Protein AF-W2G726-F1 (afdb_monomer_lite)

Organism: Phytophthora nicotianae (NCBI:txid4792)

Structure (mmCIF, N/CA/C/O backbone):
data_AF-W2G726-F1
#
_entry.id   AF-W2G726-F1
#
loop_
_atom_site.group_PDB
_atom_site.id
_atom_site.type_symbol
_atom_site.label_atom_id
_atom_site.label_alt_id
_atom_site.label_comp_id
_atom_site.label_asym_id
_atom_site.label_entity_id
_atom_site.label_seq_id
_atom_site.pdbx_PDB_ins_code
_atom_site.Cartn_x
_atom_site.Cartn_y
_atom_site.Cartn_z
_atom_site.occupancy
_atom_site.B_iso_or_equiv
_atom_site.auth_seq_id
_atom_site.auth_comp_id
_atom_site.auth_asym_id
_atom_site.auth_atom_id
_atom_site.pdbx_PDB_model_num
ATOM 1 N N . MET A 1 1 ? 4.998 17.826 10.534 1.00 57.03 1 MET A N 1
ATOM 2 C CA . MET A 1 1 ? 3.631 17.809 11.094 1.00 57.03 1 MET A CA 1
ATOM 3 C C . MET A 1 1 ? 2.542 17.825 10.010 1.00 57.03 1 MET A C 1
ATOM 5 O O . MET A 1 1 ? 2.110 1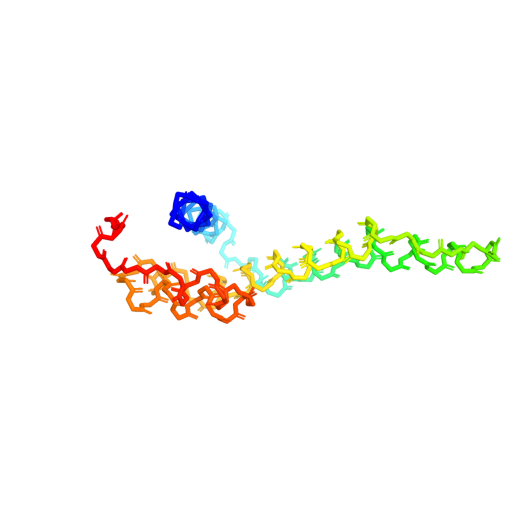6.747 9.640 1.00 57.03 1 MET A O 1
ATOM 9 N N . VAL A 1 2 ? 2.182 18.954 9.369 1.00 65.44 2 VAL A N 1
ATOM 10 C CA . VAL A 1 2 ? 1.013 19.038 8.439 1.00 65.44 2 VAL A CA 1
ATOM 11 C C . VAL A 1 2 ? 0.986 17.987 7.311 1.00 65.44 2 VAL A C 1
ATOM 13 O O . VAL A 1 2 ? -0.082 17.493 6.957 1.00 65.44 2 VAL A O 1
ATOM 16 N N . ARG A 1 3 ? 2.138 17.629 6.725 1.00 81.56 3 ARG A N 1
ATOM 17 C CA . ARG A 1 3 ? 2.207 16.602 5.664 1.00 81.56 3 ARG A CA 1
ATOM 18 C C . ARG A 1 3 ? 1.927 15.189 6.185 1.00 81.56 3 ARG A C 1
ATOM 20 O O . ARG A 1 3 ? 1.183 14.460 5.539 1.00 81.56 3 ARG A O 1
ATOM 27 N N . ALA A 1 4 ? 2.459 14.839 7.354 1.00 85.44 4 ALA A N 1
ATOM 28 C CA . ALA A 1 4 ? 2.250 13.535 7.975 1.00 85.44 4 ALA A CA 1
ATOM 29 C C . ALA A 1 4 ? 0.789 13.361 8.416 1.00 85.44 4 ALA A C 1
ATOM 31 O O . ALA A 1 4 ? 0.173 12.349 8.100 1.00 85.44 4 ALA A O 1
ATOM 32 N N . THR A 1 5 ? 0.183 14.394 9.015 1.00 87.12 5 THR A N 1
ATOM 33 C CA . THR A 1 5 ? -1.242 14.388 9.388 1.00 87.12 5 THR A CA 1
ATOM 34 C C . THR A 1 5 ? -2.148 14.212 8.165 1.00 87.12 5 THR A C 1
ATOM 36 O O . THR A 1 5 ? -3.119 13.460 8.208 1.00 87.12 5 THR A O 1
ATOM 39 N N . LYS A 1 6 ? -1.835 14.885 7.045 1.00 89.38 6 LYS A N 1
ATOM 40 C CA . LYS A 1 6 ? -2.568 14.717 5.777 1.00 89.38 6 LYS A CA 1
ATOM 41 C C . LYS A 1 6 ? -2.405 13.309 5.206 1.00 89.38 6 LYS A C 1
ATOM 43 O O . LYS A 1 6 ? -3.402 12.723 4.797 1.00 89.38 6 LYS A O 1
ATOM 48 N N . CYS A 1 7 ? -1.182 12.775 5.207 1.00 90.50 7 CYS A N 1
ATOM 49 C CA . CYS A 1 7 ? -0.897 11.405 4.780 1.00 90.50 7 CYS A CA 1
ATOM 50 C C . CYS A 1 7 ? -1.728 10.406 5.591 1.00 90.50 7 CYS A C 1
ATOM 52 O O . CYS A 1 7 ? -2.532 9.673 5.023 1.00 90.50 7 CYS A O 1
ATOM 54 N N . PHE A 1 8 ? -1.637 10.468 6.919 1.00 91.69 8 PHE A N 1
ATOM 55 C CA . PHE A 1 8 ? -2.384 9.594 7.815 1.00 91.69 8 PHE A CA 1
ATOM 56 C C . PHE A 1 8 ? -3.892 9.662 7.571 1.00 91.69 8 PHE A C 1
ATOM 58 O O . PHE A 1 8 ? -4.527 8.630 7.374 1.00 91.69 8 PHE A O 1
ATOM 65 N N . LYS A 1 9 ? -4.481 10.868 7.527 1.00 90.94 9 LYS A N 1
ATOM 66 C CA . LYS A 1 9 ? -5.927 11.031 7.292 1.00 90.94 9 LYS A CA 1
ATOM 67 C C . LYS A 1 9 ? -6.349 10.484 5.927 1.00 90.94 9 LYS A C 1
ATOM 69 O O . LYS A 1 9 ? -7.419 9.890 5.816 1.00 90.94 9 LYS A O 1
ATOM 74 N N . SER A 1 10 ? -5.505 10.656 4.909 1.00 93.44 10 SER A N 1
ATOM 75 C CA . SER A 1 10 ? -5.735 10.107 3.573 1.00 93.44 10 SER A CA 1
ATOM 76 C C . SER A 1 10 ? -5.738 8.578 3.590 1.00 93.44 10 SER A C 1
ATOM 78 O O . SER A 1 10 ? -6.690 7.970 3.101 1.00 93.44 10 SER A O 1
ATOM 80 N N . ILE A 1 11 ? -4.719 7.953 4.191 1.00 93.75 11 ILE A N 1
ATOM 81 C CA . ILE A 1 11 ? -4.642 6.492 4.307 1.00 93.75 11 ILE A CA 1
ATOM 82 C C . ILE A 1 11 ? -5.807 5.964 5.153 1.00 93.75 11 ILE A C 1
ATOM 84 O O . ILE A 1 11 ? -6.464 5.020 4.737 1.00 93.75 11 ILE A O 1
ATOM 88 N N . LEU A 1 12 ? -6.156 6.609 6.272 1.00 93.00 12 LEU A N 1
ATOM 89 C CA . LEU A 1 12 ? -7.276 6.195 7.126 1.00 93.00 12 LEU A CA 1
ATOM 90 C C . LEU A 1 12 ? -8.610 6.219 6.373 1.00 93.00 12 LEU A C 1
ATOM 92 O O . LEU A 1 12 ? -9.385 5.263 6.443 1.00 93.00 12 LEU A O 1
ATOM 96 N N . GLY A 1 13 ? -8.879 7.303 5.639 1.00 93.06 13 GLY A N 1
ATOM 97 C CA . GLY A 1 13 ? -10.093 7.439 4.836 1.00 93.06 13 GLY A CA 1
ATOM 98 C C . GLY A 1 13 ? -10.187 6.380 3.737 1.00 93.06 13 GLY A C 1
ATOM 99 O O . GLY A 1 13 ? -11.234 5.747 3.577 1.00 93.06 13 GLY A O 1
ATOM 100 N N . LEU A 1 14 ? -9.084 6.141 3.022 1.00 93.25 14 LEU A N 1
ATOM 101 C CA . LEU A 1 14 ? -9.012 5.110 1.987 1.00 93.25 14 LEU A CA 1
ATOM 102 C C . LEU A 1 14 ? -9.182 3.707 2.571 1.00 93.25 14 LEU A C 1
ATOM 104 O O . LEU A 1 14 ? -9.993 2.940 2.057 1.00 93.25 14 LEU A O 1
ATOM 108 N N . THR A 1 15 ? -8.511 3.394 3.679 1.00 93.19 15 THR A N 1
ATOM 109 C CA . THR A 1 15 ? -8.646 2.109 4.373 1.00 93.19 15 THR A CA 1
ATOM 110 C C . THR A 1 15 ? -10.094 1.861 4.798 1.00 93.19 15 THR A C 1
ATOM 112 O O . THR A 1 15 ? -10.644 0.807 4.481 1.00 93.19 15 THR A O 1
ATOM 115 N N . LYS A 1 16 ? -10.776 2.843 5.413 1.00 92.75 16 LYS A N 1
ATOM 116 C CA . LYS A 1 16 ? -12.209 2.735 5.767 1.00 92.75 16 LYS A CA 1
ATOM 117 C C . LYS A 1 16 ? -13.090 2.475 4.529 1.00 92.75 16 LYS A C 1
ATOM 119 O O . LYS A 1 16 ? -14.004 1.649 4.586 1.00 92.75 16 LYS A O 1
ATOM 124 N N . SER A 1 17 ? -12.809 3.146 3.409 1.00 93.00 17 SER A N 1
ATOM 125 C CA . SER A 1 17 ? -13.530 2.951 2.140 1.00 93.00 17 SER A CA 1
ATOM 126 C C . SER A 1 17 ? -13.323 1.545 1.559 1.00 93.00 17 SER A C 1
ATOM 128 O O . SER A 1 17 ? -14.288 0.863 1.207 1.00 93.00 17 SER A O 1
ATOM 130 N N . LEU A 1 18 ? -12.077 1.066 1.530 1.00 91.50 18 LEU A N 1
ATOM 131 C CA . LEU A 1 18 ? -11.715 -0.263 1.034 1.00 91.50 18 LEU A CA 1
ATOM 132 C C . LEU A 1 18 ? -12.291 -1.385 1.903 1.00 91.50 18 LEU A C 1
ATOM 134 O O . LEU A 1 18 ? -12.826 -2.353 1.368 1.00 91.50 18 LEU A O 1
ATOM 138 N N . ILE A 1 19 ? -12.274 -1.231 3.231 1.00 90.94 19 ILE A N 1
ATOM 139 C CA . ILE A 1 19 ? -12.947 -2.153 4.158 1.00 90.94 19 ILE A CA 1
ATOM 140 C C . ILE A 1 19 ? -14.435 -2.263 3.807 1.00 90.94 19 ILE A C 1
ATOM 142 O O . ILE A 1 19 ? -14.971 -3.367 3.701 1.00 90.94 19 ILE A O 1
ATOM 146 N N . LYS A 1 20 ? -15.115 -1.129 3.584 1.00 90.75 20 LYS A N 1
ATOM 147 C CA . LYS A 1 20 ? -16.532 -1.116 3.190 1.00 90.75 20 LYS A CA 1
ATOM 148 C C . LYS A 1 20 ? -16.755 -1.844 1.862 1.00 90.75 20 LYS A C 1
ATOM 150 O O . LYS A 1 20 ? -17.712 -2.607 1.752 1.00 90.75 20 LYS A O 1
ATOM 155 N N . TYR A 1 21 ? -15.877 -1.637 0.884 1.00 87.31 21 TYR A N 1
ATOM 156 C CA . TYR A 1 21 ? -15.950 -2.324 -0.404 1.00 87.31 21 TYR A CA 1
ATOM 157 C C . TYR A 1 21 ? -15.751 -3.840 -0.268 1.00 87.31 21 TYR A C 1
ATOM 159 O O . TYR A 1 21 ? -16.548 -4.612 -0.791 1.00 87.31 21 TYR A O 1
ATOM 167 N N . ILE A 1 22 ? -14.758 -4.282 0.506 1.00 82.56 22 ILE A N 1
ATOM 168 C CA . ILE A 1 22 ? -14.511 -5.708 0.756 1.00 82.56 22 ILE A CA 1
ATOM 169 C C . ILE A 1 22 ? -15.683 -6.354 1.502 1.00 82.56 22 ILE A C 1
ATOM 171 O O . ILE A 1 22 ? -16.091 -7.461 1.153 1.00 82.56 22 ILE A O 1
ATOM 175 N N . ARG A 1 23 ? -16.284 -5.667 2.483 1.00 85.25 23 ARG A N 1
ATOM 176 C CA . ARG A 1 23 ? -17.517 -6.140 3.137 1.00 85.25 23 ARG A CA 1
ATOM 177 C C . ARG A 1 23 ? -18.663 -6.285 2.135 1.00 85.25 23 ARG A C 1
ATOM 179 O O . ARG A 1 23 ? -19.363 -7.290 2.166 1.00 85.25 23 ARG A O 1
ATOM 186 N N . PHE A 1 24 ? -18.832 -5.320 1.232 1.00 86.06 24 PHE A N 1
ATOM 187 C CA . PHE A 1 24 ? -19.833 -5.403 0.168 1.00 86.06 24 PHE A CA 1
ATOM 188 C C . PHE A 1 24 ? -19.596 -6.605 -0.756 1.00 86.06 24 PHE A C 1
ATOM 190 O O . PHE A 1 24 ? -20.543 -7.332 -1.044 1.00 86.06 24 PHE A O 1
ATOM 197 N N . LEU A 1 25 ? -18.350 -6.854 -1.172 1.00 79.69 25 LEU A N 1
ATOM 198 C CA . LEU A 1 25 ? -18.013 -8.019 -1.993 1.00 79.69 25 LEU A CA 1
ATOM 199 C C . LEU A 1 25 ? -18.344 -9.332 -1.281 1.00 79.69 25 LEU A C 1
ATOM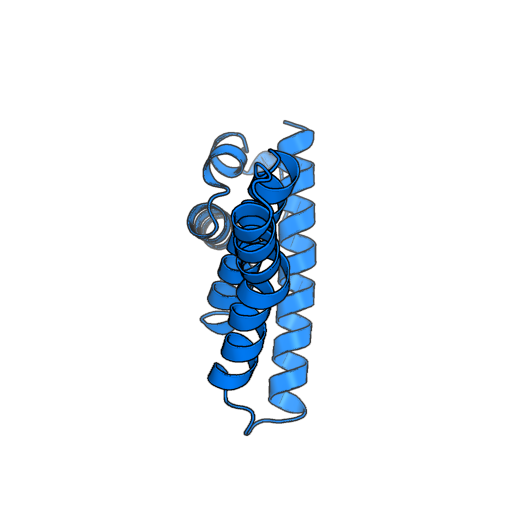 201 O O . LEU A 1 25 ? -19.011 -10.169 -1.874 1.00 79.69 25 LEU A O 1
ATOM 205 N N . LYS A 1 26 ? -17.984 -9.470 0.002 1.00 77.69 26 LYS A N 1
ATOM 206 C CA . LYS A 1 26 ? -18.311 -10.662 0.809 1.00 77.69 26 LYS A CA 1
ATOM 207 C C . LYS A 1 26 ? -19.817 -10.921 0.929 1.00 77.69 26 LYS A C 1
ATOM 209 O O . LYS A 1 26 ? -20.223 -12.065 1.066 1.00 77.69 26 LYS A O 1
ATOM 214 N N . VAL A 1 27 ? -20.641 -9.871 0.913 1.00 84.62 27 VAL A N 1
ATOM 215 C CA . VAL A 1 27 ? -22.109 -10.001 0.938 1.00 84.62 27 VAL A CA 1
ATOM 216 C C . VAL A 1 27 ? -22.660 -10.351 -0.444 1.00 84.62 27 VAL A C 1
ATOM 218 O O . VAL A 1 27 ? -23.576 -11.159 -0.550 1.00 84.62 27 VAL A O 1
ATOM 221 N N . LYS A 1 28 ? -22.134 -9.718 -1.497 1.00 81.50 28 LYS A N 1
ATOM 222 C CA . LYS A 1 28 ? -22.613 -9.892 -2.873 1.00 81.50 28 LYS A CA 1
ATOM 223 C C . LYS A 1 28 ? -22.238 -11.256 -3.450 1.00 81.50 28 LYS A C 1
ATOM 225 O O . LYS A 1 28 ? -23.025 -11.830 -4.194 1.00 81.50 28 LYS A O 1
ATOM 230 N N . ASP A 1 29 ? -21.036 -11.722 -3.144 1.00 75.81 29 ASP A N 1
ATOM 231 C CA . ASP A 1 29 ? -20.469 -12.959 -3.660 1.00 75.81 29 ASP A CA 1
ATOM 232 C C . ASP A 1 29 ? -19.683 -13.658 -2.532 1.00 75.81 29 ASP A C 1
ATOM 234 O O . ASP A 1 29 ? -18.467 -13.482 -2.400 1.00 75.81 29 ASP A O 1
ATOM 238 N N . PRO A 1 30 ? -20.390 -14.384 -1.645 1.00 70.31 30 PRO A N 1
ATOM 239 C CA . PRO A 1 30 ? -19.792 -15.009 -0.466 1.00 70.31 30 PRO A CA 1
ATOM 240 C C . PRO A 1 30 ? -18.811 -16.136 -0.813 1.00 70.31 30 PRO A C 1
ATOM 242 O O . PRO A 1 30 ? -17.954 -16.462 0.010 1.00 70.31 30 PRO A O 1
ATOM 245 N N . ASP A 1 31 ? -18.911 -16.690 -2.024 1.00 69.38 31 ASP A N 1
ATOM 246 C CA . ASP A 1 31 ? -18.068 -17.782 -2.503 1.00 69.38 31 ASP A CA 1
ATOM 247 C C . ASP A 1 31 ? -16.805 -17.286 -3.214 1.00 69.38 31 ASP A C 1
ATOM 249 O O . ASP A 1 31 ? -15.898 -18.089 -3.443 1.00 69.38 31 ASP A O 1
ATOM 253 N N . THR A 1 32 ? -16.696 -15.984 -3.532 1.00 70.12 32 THR A N 1
ATOM 254 C CA . THR A 1 32 ? -15.469 -15.412 -4.102 1.00 70.12 32 THR A CA 1
ATOM 255 C C . THR A 1 32 ? -14.302 -15.665 -3.150 1.00 70.12 32 THR A C 1
ATOM 257 O O . THR A 1 32 ? -14.220 -15.055 -2.074 1.00 70.12 32 THR A O 1
ATOM 260 N N . PRO A 1 33 ? -13.332 -16.514 -3.534 1.00 67.81 33 PRO A N 1
ATOM 261 C CA . PRO A 1 33 ? -12.173 -16.753 -2.705 1.00 67.81 33 PRO A CA 1
ATOM 262 C C . PRO A 1 33 ? -11.391 -15.449 -2.611 1.00 67.81 33 PRO A C 1
ATOM 264 O O . PRO A 1 33 ? -11.037 -14.856 -3.629 1.00 67.81 33 PRO A O 1
ATOM 267 N N . GLN A 1 34 ? -11.044 -15.031 -1.395 1.00 71.12 34 GLN A N 1
ATOM 268 C CA . GLN A 1 34 ? -10.118 -13.916 -1.164 1.00 71.12 34 GLN A CA 1
ATOM 269 C C . GLN A 1 34 ? -8.844 -14.033 -2.029 1.00 71.12 34 GLN A C 1
ATOM 271 O O . GLN A 1 34 ? -8.293 -13.044 -2.501 1.00 71.12 34 GLN A O 1
ATOM 276 N N . VAL A 1 35 ? -8.434 -15.266 -2.320 1.00 70.19 35 VAL A N 1
ATOM 277 C CA . VAL A 1 35 ? -7.327 -15.600 -3.218 1.00 70.19 35 VAL A CA 1
ATOM 278 C C . VAL A 1 35 ? -7.503 -15.034 -4.635 1.00 70.19 35 VAL A C 1
ATOM 280 O O . VAL A 1 35 ? -6.520 -14.594 -5.218 1.00 70.19 35 VAL A O 1
ATOM 283 N N . GLN A 1 36 ? -8.717 -14.987 -5.193 1.00 73.44 36 GLN A N 1
ATOM 284 C CA . GLN A 1 36 ? -8.944 -14.444 -6.541 1.00 73.44 36 GLN A CA 1
ATOM 285 C C . GLN A 1 36 ? -8.772 -12.921 -6.584 1.00 73.44 36 GLN A C 1
ATOM 287 O O . GLN A 1 36 ? -8.168 -12.396 -7.515 1.00 73.44 36 GLN A O 1
ATOM 292 N N . ILE A 1 37 ? -9.241 -12.213 -5.553 1.00 73.75 37 ILE A N 1
ATOM 293 C CA . ILE A 1 37 ? -9.070 -10.756 -5.445 1.00 73.75 37 ILE A CA 1
ATOM 294 C C . ILE A 1 37 ? -7.583 -10.411 -5.283 1.00 73.75 37 ILE A C 1
ATOM 296 O O . ILE A 1 37 ? -7.087 -9.511 -5.958 1.00 73.75 37 ILE A O 1
ATOM 300 N N . LEU A 1 38 ? -6.859 -11.163 -4.446 1.00 74.81 38 LEU A N 1
ATOM 301 C CA . LEU A 1 38 ? -5.410 -11.001 -4.286 1.00 74.81 38 LEU A CA 1
ATOM 302 C C . LEU A 1 38 ? -4.644 -11.334 -5.571 1.00 74.81 38 LEU A C 1
ATOM 304 O O . LEU A 1 38 ? -3.703 -10.628 -5.909 1.00 74.81 38 LEU A O 1
ATOM 308 N N . ALA A 1 39 ? -5.061 -12.356 -6.320 1.00 76.88 39 ALA A N 1
ATOM 309 C CA . ALA A 1 39 ? -4.421 -12.718 -7.583 1.00 76.88 39 ALA A CA 1
ATOM 310 C C . ALA A 1 39 ? -4.533 -11.604 -8.640 1.00 76.88 39 ALA A C 1
ATOM 312 O O . ALA A 1 39 ? -3.573 -11.342 -9.360 1.00 76.88 39 ALA A O 1
ATOM 313 N N . ILE A 1 40 ? -5.682 -10.921 -8.715 1.00 74.06 40 ILE A N 1
ATOM 314 C CA . ILE A 1 40 ? -5.869 -9.767 -9.611 1.00 74.06 40 ILE A CA 1
ATOM 315 C C . ILE A 1 40 ? -4.958 -8.604 -9.197 1.00 74.06 40 ILE A C 1
ATOM 317 O O . ILE A 1 40 ? -4.374 -7.935 -10.049 1.00 74.06 40 ILE A O 1
ATOM 321 N N . LEU A 1 41 ? -4.811 -8.388 -7.890 1.00 77.75 41 LEU A N 1
ATOM 322 C CA . LEU A 1 41 ? -3.909 -7.386 -7.330 1.00 77.75 41 LEU A CA 1
ATOM 323 C C . LEU A 1 41 ? -2.457 -7.642 -7.715 1.00 77.75 41 LEU A C 1
ATOM 325 O O . LEU A 1 41 ? -1.861 -6.775 -8.341 1.00 77.75 41 LEU A O 1
ATOM 329 N N . TYR A 1 42 ? -1.951 -8.851 -7.460 1.00 75.88 42 TYR A N 1
ATOM 330 C CA . TYR A 1 42 ? -0.576 -9.225 -7.799 1.00 75.88 42 TYR A CA 1
ATOM 331 C C . TYR A 1 42 ? -0.295 -9.182 -9.305 1.00 75.88 42 TYR A C 1
ATOM 333 O O . TYR A 1 42 ? 0.833 -8.939 -9.724 1.00 75.88 42 TYR A O 1
ATOM 341 N N . GLN A 1 43 ? -1.314 -9.372 -10.153 1.00 85.94 43 GLN A N 1
ATOM 342 C CA . GLN A 1 43 ? -1.135 -9.158 -11.590 1.00 85.94 43 GLN A CA 1
ATOM 343 C C . GLN A 1 43 ? -1.082 -7.700 -12.008 1.00 85.94 43 GLN A C 1
ATOM 345 O O . GLN A 1 43 ? -0.585 -7.419 -13.098 1.00 85.94 43 GLN A O 1
ATOM 350 N N . THR A 1 44 ? -1.573 -6.775 -11.191 1.00 87.31 44 THR A N 1
ATOM 351 C CA . THR A 1 44 ? -1.539 -5.357 -11.545 1.00 87.31 44 THR A CA 1
ATOM 352 C C . THR A 1 44 ? -0.100 -4.855 -11.601 1.00 87.31 44 THR A C 1
ATOM 354 O O . THR A 1 44 ? 0.247 -4.190 -12.574 1.00 87.31 44 THR A O 1
ATOM 357 N N . ASP A 1 45 ? 0.747 -5.228 -10.642 1.00 89.06 45 ASP A N 1
ATOM 358 C CA . ASP A 1 45 ? 2.166 -4.857 -10.645 1.00 89.06 45 ASP A CA 1
ATOM 359 C C . ASP A 1 45 ? 2.912 -5.447 -11.852 1.00 89.06 45 ASP A C 1
ATOM 361 O O . ASP A 1 45 ? 3.510 -4.713 -12.641 1.00 89.06 45 ASP A O 1
ATOM 365 N N . ASN A 1 46 ? 2.702 -6.741 -12.128 1.00 90.31 46 ASN A N 1
ATOM 366 C CA . ASN A 1 46 ? 3.255 -7.401 -13.314 1.00 90.31 46 ASN A CA 1
ATOM 367 C C . ASN A 1 46 ? 2.898 -6.675 -14.629 1.00 90.31 46 ASN A C 1
ATOM 369 O O . ASN A 1 46 ? 3.730 -6.522 -15.526 1.00 90.31 46 ASN A O 1
ATOM 373 N N . VAL A 1 47 ? 1.641 -6.244 -14.772 1.00 91.56 47 VAL A N 1
ATOM 374 C CA . VAL A 1 47 ? 1.134 -5.610 -16.001 1.00 91.56 47 VAL A CA 1
ATOM 375 C C . VAL A 1 47 ? 1.567 -4.150 -16.121 1.00 91.56 47 VAL A C 1
ATOM 377 O O . VAL A 1 47 ? 1.878 -3.696 -17.223 1.00 91.56 47 VAL A O 1
ATOM 380 N N . VAL A 1 48 ? 1.559 -3.406 -15.016 1.00 91.31 48 VAL A N 1
ATOM 381 C CA . VAL A 1 48 ? 1.774 -1.952 -15.017 1.00 91.31 48 VAL A CA 1
ATOM 382 C C . VAL A 1 48 ? 3.252 -1.585 -14.852 1.00 91.31 48 VAL A C 1
ATOM 384 O O . VAL A 1 48 ? 3.661 -0.535 -15.349 1.00 91.31 48 VAL A O 1
ATOM 387 N N . ILE A 1 49 ? 4.058 -2.443 -14.220 1.00 94.38 49 ILE A N 1
ATOM 388 C CA . ILE A 1 49 ? 5.470 -2.190 -13.905 1.00 94.38 49 ILE A CA 1
ATOM 389 C C . ILE A 1 49 ? 6.384 -3.189 -14.607 1.00 94.38 49 ILE A C 1
ATOM 391 O O . ILE A 1 49 ? 7.150 -2.782 -15.485 1.00 94.38 49 ILE A O 1
ATOM 395 N N . ASP A 1 50 ? 6.294 -4.479 -14.281 1.00 93.31 50 ASP A N 1
ATOM 396 C CA . ASP A 1 50 ? 7.332 -5.441 -14.677 1.00 93.31 50 ASP A CA 1
ATOM 397 C C . ASP A 1 50 ? 7.410 -5.660 -16.185 1.00 93.31 50 ASP A C 1
ATOM 399 O O . ASP A 1 50 ? 8.499 -5.628 -16.764 1.00 93.31 50 ASP A O 1
ATOM 403 N N . ILE A 1 51 ? 6.266 -5.837 -16.853 1.00 93.56 51 ILE A N 1
ATOM 404 C CA . ILE A 1 51 ? 6.226 -5.991 -18.311 1.00 93.56 51 ILE A CA 1
ATOM 405 C C . ILE A 1 51 ? 6.796 -4.736 -19.003 1.00 93.56 51 ILE A C 1
ATOM 407 O O . ILE A 1 51 ? 7.712 -4.884 -19.820 1.00 93.56 51 ILE A O 1
ATOM 411 N N . PRO A 1 52 ? 6.341 -3.502 -18.696 1.00 93.62 52 PRO A N 1
ATOM 412 C CA . PRO A 1 52 ? 6.945 -2.287 -19.247 1.00 93.62 52 PRO A CA 1
ATOM 413 C C . PRO A 1 52 ? 8.445 -2.140 -18.970 1.00 93.62 52 PRO A C 1
ATOM 415 O O . PRO A 1 52 ? 9.191 -1.749 -19.871 1.00 93.62 52 PRO A O 1
ATOM 418 N N . VAL A 1 53 ? 8.907 -2.472 -17.760 1.00 95.56 53 VAL A N 1
ATOM 419 C CA . VAL A 1 53 ? 10.330 -2.447 -17.389 1.00 95.56 53 VAL A CA 1
ATOM 420 C C . VAL A 1 53 ? 11.131 -3.446 -18.223 1.00 95.56 53 VAL A C 1
ATOM 422 O O . VAL A 1 53 ? 12.161 -3.083 -18.798 1.00 95.56 53 VAL A O 1
ATOM 425 N N . ALA A 1 54 ? 10.643 -4.680 -18.354 1.00 96.50 54 ALA A N 1
ATOM 426 C CA . ALA A 1 54 ? 11.275 -5.711 -19.169 1.00 96.50 54 ALA A CA 1
ATOM 427 C C . ALA A 1 54 ? 11.367 -5.279 -20.640 1.00 96.50 54 ALA A C 1
ATOM 429 O O . ALA A 1 54 ? 12.440 -5.351 -21.242 1.00 96.50 54 ALA A O 1
ATOM 430 N N . VAL A 1 55 ? 10.279 -4.740 -21.202 1.00 95.94 55 VAL A N 1
ATOM 431 C CA . VAL A 1 55 ? 10.263 -4.194 -22.567 1.00 95.94 55 VAL A CA 1
ATOM 432 C C . VAL A 1 55 ? 11.262 -3.044 -22.710 1.00 95.94 55 VAL A C 1
ATOM 434 O O . VAL A 1 55 ? 12.005 -3.002 -23.690 1.00 95.94 55 VAL A O 1
ATOM 437 N N . ALA A 1 56 ? 11.339 -2.129 -21.740 1.00 95.62 56 ALA A N 1
ATOM 438 C CA . ALA A 1 56 ? 12.301 -1.031 -21.765 1.00 95.62 56 ALA A CA 1
ATOM 439 C C . ALA A 1 56 ? 13.748 -1.545 -21.820 1.00 95.62 56 ALA A C 1
ATOM 441 O O . ALA A 1 56 ? 14.530 -1.059 -22.642 1.00 95.62 56 ALA A O 1
ATOM 442 N N . TYR A 1 57 ? 14.087 -2.563 -21.023 1.00 96.25 57 TYR A N 1
ATOM 443 C CA . TYR A 1 57 ? 15.402 -3.200 -21.080 1.00 96.25 57 TYR A CA 1
ATOM 444 C C . TYR A 1 57 ? 15.668 -3.885 -22.422 1.00 96.25 57 TYR A C 1
ATOM 446 O O . TYR A 1 57 ? 16.746 -3.694 -22.987 1.00 96.25 57 TYR A O 1
ATOM 454 N N . CYS A 1 58 ? 14.693 -4.609 -22.982 1.00 96.81 58 CYS A N 1
ATOM 455 C CA . CYS A 1 58 ? 14.815 -5.208 -24.316 1.00 96.81 58 CYS A CA 1
ATOM 456 C C . CYS A 1 58 ? 15.063 -4.158 -25.412 1.00 96.81 58 CYS A C 1
ATOM 458 O O . CYS A 1 58 ? 15.749 -4.435 -26.392 1.00 96.81 58 CYS A O 1
ATOM 460 N N . LEU A 1 59 ? 14.546 -2.941 -25.237 1.00 97.00 59 LEU A N 1
ATOM 461 C CA . LEU A 1 59 ? 14.766 -1.806 -26.137 1.00 97.00 59 LEU A CA 1
ATOM 462 C C . LEU A 1 59 ? 16.064 -1.028 -25.843 1.00 97.00 59 LEU A C 1
ATOM 464 O O . LEU A 1 59 ? 16.281 0.034 -26.428 1.00 97.00 59 LEU A O 1
ATOM 468 N N . GLY A 1 60 ? 16.909 -1.502 -24.920 1.00 95.94 60 GLY A N 1
ATOM 469 C CA . GLY A 1 60 ? 18.146 -0.827 -24.513 1.00 95.94 60 GLY A CA 1
ATOM 470 C C . GLY A 1 60 ? 17.916 0.494 -23.769 1.00 95.94 60 GLY A C 1
ATOM 471 O O . GLY A 1 60 ? 18.812 1.338 -23.703 1.00 95.94 60 GLY A O 1
ATOM 472 N N . LYS A 1 61 ? 16.709 0.711 -23.234 1.00 94.88 61 LYS A N 1
ATOM 473 C CA . LYS A 1 61 ? 16.349 1.909 -22.471 1.00 94.88 61 LYS A CA 1
ATOM 474 C C . LYS A 1 61 ? 16.622 1.695 -20.986 1.00 94.88 61 LYS A C 1
ATOM 476 O O . LYS A 1 61 ? 16.586 0.581 -20.471 1.00 94.88 61 LYS A O 1
ATOM 481 N N . LYS A 1 62 ? 16.879 2.798 -20.286 1.00 93.00 62 LYS A N 1
ATOM 482 C CA . LYS A 1 62 ? 16.975 2.812 -18.824 1.00 93.00 62 LYS A CA 1
ATOM 483 C C . LYS A 1 62 ? 15.593 3.044 -18.223 1.00 93.00 62 LYS A C 1
ATOM 485 O O . LYS A 1 62 ? 14.818 3.839 -18.751 1.00 93.00 62 LYS A O 1
ATOM 490 N N . VAL A 1 63 ? 15.329 2.390 -17.099 1.00 92.88 63 VAL A N 1
ATOM 491 C CA . VAL A 1 63 ? 14.148 2.645 -16.268 1.00 92.88 63 VAL A CA 1
ATOM 492 C C . VAL A 1 63 ? 14.310 4.000 -15.579 1.00 92.88 63 VAL A C 1
ATOM 494 O O . VAL A 1 63 ? 15.372 4.287 -15.021 1.00 92.88 63 VAL A O 1
ATOM 497 N N . THR A 1 64 ? 13.282 4.846 -15.647 1.00 92.88 64 THR A N 1
ATOM 498 C CA . THR A 1 64 ? 13.287 6.175 -15.020 1.00 92.88 64 THR A CA 1
ATOM 499 C C . THR A 1 64 ? 13.006 6.080 -13.521 1.00 92.88 64 THR A C 1
ATOM 501 O O . THR A 1 64 ? 12.437 5.100 -13.039 1.00 92.88 64 THR A O 1
ATOM 504 N N . GLU A 1 65 ? 13.378 7.115 -12.765 1.00 93.00 65 GLU A N 1
ATOM 505 C CA . GLU A 1 65 ? 13.037 7.193 -11.337 1.00 93.00 65 GLU A CA 1
ATOM 506 C C . GLU A 1 65 ? 11.518 7.239 -11.106 1.00 93.00 65 GLU A C 1
ATOM 508 O O . GLU A 1 65 ? 11.041 6.694 -10.115 1.00 93.00 65 GLU A O 1
ATOM 513 N N . ASP A 1 66 ? 10.746 7.789 -12.048 1.00 92.25 66 ASP A N 1
ATOM 514 C CA . ASP A 1 66 ? 9.279 7.803 -11.972 1.00 92.25 66 ASP A CA 1
ATOM 515 C C . ASP A 1 66 ? 8.684 6.390 -11.994 1.00 92.25 66 ASP A C 1
ATOM 517 O O . ASP A 1 66 ? 7.738 6.108 -11.263 1.00 92.25 66 ASP A O 1
ATOM 521 N N . VAL A 1 67 ? 9.261 5.475 -12.784 1.00 92.88 67 VAL A N 1
ATOM 522 C CA . VAL A 1 67 ? 8.820 4.071 -12.815 1.00 92.88 67 VAL A CA 1
ATOM 523 C C . VAL A 1 67 ? 9.156 3.373 -11.499 1.00 92.88 67 VAL A C 1
ATOM 525 O O . VAL A 1 67 ? 8.322 2.653 -10.967 1.00 92.88 67 VAL A O 1
ATOM 528 N N . LYS A 1 68 ? 10.330 3.644 -10.916 1.00 91.06 68 LYS A N 1
ATOM 529 C CA . LYS A 1 68 ? 10.688 3.117 -9.587 1.00 91.06 68 LYS A CA 1
ATOM 530 C C . LYS A 1 68 ? 9.787 3.669 -8.482 1.00 91.06 68 LYS A C 1
ATOM 532 O O . LYS A 1 68 ? 9.515 2.988 -7.498 1.00 91.06 68 LYS A O 1
ATOM 537 N N . LEU A 1 69 ? 9.349 4.921 -8.608 1.00 92.44 69 LEU A N 1
ATOM 538 C CA . LEU A 1 69 ? 8.374 5.497 -7.689 1.00 92.44 69 LEU A CA 1
ATOM 539 C C . LEU A 1 69 ? 7.010 4.817 -7.848 1.00 92.44 69 LEU A C 1
ATOM 54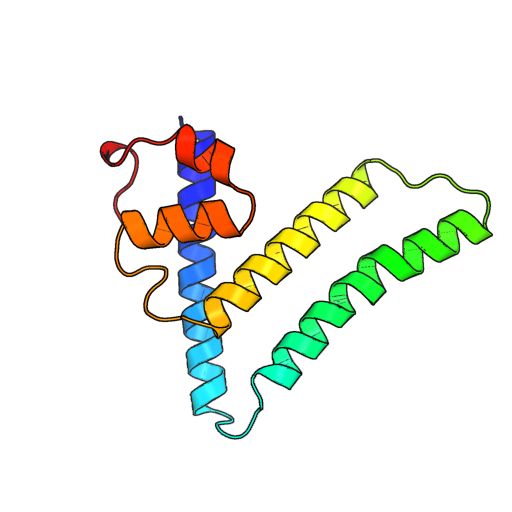1 O O . LEU A 1 69 ? 6.388 4.490 -6.841 1.00 92.44 69 LEU A O 1
ATOM 545 N N . ALA A 1 70 ? 6.563 4.587 -9.084 1.00 93.25 70 ALA A N 1
ATOM 546 C CA . ALA A 1 70 ? 5.309 3.896 -9.366 1.00 93.25 70 ALA A CA 1
ATOM 547 C C . ALA A 1 70 ? 5.301 2.462 -8.809 1.00 93.25 70 ALA A C 1
ATOM 549 O O . ALA A 1 70 ? 4.338 2.087 -8.147 1.00 93.25 70 ALA A O 1
ATOM 550 N N . ASP A 1 71 ? 6.397 1.726 -8.990 1.00 92.69 71 ASP A N 1
ATOM 551 C CA . ASP A 1 71 ? 6.640 0.398 -8.410 1.00 92.69 71 ASP A CA 1
ATOM 552 C C . ASP A 1 71 ? 6.462 0.395 -6.878 1.00 92.69 71 ASP A C 1
ATOM 554 O O . ASP A 1 71 ? 5.621 -0.314 -6.323 1.00 92.69 71 ASP A O 1
ATOM 558 N N . ARG A 1 72 ? 7.137 1.314 -6.171 1.00 91.75 72 ARG A N 1
ATOM 559 C CA . ARG A 1 72 ? 6.980 1.462 -4.709 1.00 91.75 72 ARG A CA 1
ATOM 560 C C . ARG A 1 72 ? 5.545 1.784 -4.290 1.00 91.75 72 ARG A C 1
ATOM 562 O O . ARG A 1 72 ? 5.073 1.290 -3.262 1.00 91.75 72 ARG A O 1
ATOM 569 N N . VAL A 1 73 ? 4.857 2.637 -5.051 1.00 91.56 73 VAL A N 1
ATOM 570 C CA . VAL A 1 73 ? 3.458 3.003 -4.784 1.00 91.56 73 VAL A CA 1
ATOM 571 C C . VAL A 1 73 ? 2.541 1.792 -4.956 1.00 91.56 73 VAL A C 1
ATOM 573 O O . VAL A 1 73 ? 1.689 1.566 -4.095 1.00 91.56 73 VAL A O 1
ATOM 576 N N . LEU A 1 74 ? 2.721 1.002 -6.016 1.00 91.62 74 LEU A N 1
ATOM 577 C CA . LEU A 1 74 ? 1.924 -0.199 -6.268 1.00 91.62 74 LEU A CA 1
ATOM 578 C C . LEU A 1 74 ? 2.201 -1.286 -5.234 1.00 91.62 74 LEU A C 1
ATOM 580 O O . LEU A 1 74 ? 1.252 -1.775 -4.626 1.00 91.62 74 LEU A O 1
ATOM 584 N N . THR A 1 75 ? 3.468 -1.540 -4.907 1.00 90.75 75 THR A N 1
ATOM 585 C CA . THR A 1 75 ? 3.852 -2.435 -3.805 1.00 90.75 75 THR A CA 1
ATOM 586 C C . THR A 1 75 ? 3.167 -2.030 -2.491 1.00 90.75 75 THR A C 1
ATOM 588 O O . THR A 1 75 ? 2.607 -2.862 -1.775 1.00 90.75 75 THR A O 1
ATOM 591 N N . THR A 1 76 ? 3.139 -0.732 -2.167 1.00 91.31 76 THR A N 1
ATOM 592 C CA . THR A 1 76 ? 2.446 -0.229 -0.966 1.00 91.31 76 THR A CA 1
ATOM 593 C C . THR A 1 76 ? 0.934 -0.467 -1.043 1.00 91.31 76 THR A C 1
ATOM 595 O O . THR A 1 76 ? 0.316 -0.863 -0.052 1.00 91.31 76 THR A O 1
ATOM 598 N N . ALA A 1 77 ? 0.320 -0.254 -2.211 1.00 90.06 77 ALA A N 1
ATOM 599 C CA . ALA A 1 77 ? -1.102 -0.514 -2.426 1.00 90.06 77 ALA A CA 1
ATOM 600 C C . ALA A 1 77 ? -1.450 -2.002 -2.247 1.00 90.06 77 ALA A C 1
ATOM 602 O O . ALA A 1 77 ? -2.464 -2.323 -1.619 1.00 90.06 77 ALA A O 1
ATOM 603 N N . GLU A 1 78 ? -0.594 -2.909 -2.720 1.00 89.06 78 GLU A N 1
ATOM 604 C CA . GLU A 1 78 ? -0.743 -4.349 -2.502 1.00 89.06 78 GLU A CA 1
ATOM 605 C C . GLU A 1 78 ? -0.684 -4.717 -1.019 1.00 89.06 78 GLU A C 1
ATOM 607 O O . GLU A 1 78 ? -1.537 -5.467 -0.536 1.00 89.06 78 GLU A O 1
ATOM 612 N N . LEU A 1 79 ? 0.274 -4.157 -0.273 1.00 91.31 79 LEU A N 1
ATOM 613 C CA . LEU A 1 79 ? 0.380 -4.373 1.172 1.00 91.31 79 LEU A CA 1
ATOM 614 C C . LEU A 1 79 ? -0.876 -3.886 1.905 1.00 91.31 79 LEU A C 1
ATOM 616 O O . LEU A 1 79 ? -1.415 -4.621 2.733 1.00 91.31 79 LEU A O 1
ATOM 620 N N . ILE A 1 80 ? -1.385 -2.696 1.564 1.00 91.12 80 ILE A N 1
ATOM 621 C CA . ILE A 1 80 ? -2.638 -2.162 2.122 1.00 91.12 80 ILE A CA 1
ATOM 622 C C . ILE A 1 80 ? -3.779 -3.157 1.913 1.00 91.12 80 ILE A C 1
ATOM 624 O O . ILE A 1 80 ? -4.483 -3.508 2.861 1.00 91.12 80 ILE A O 1
ATOM 628 N N . LEU A 1 81 ? -3.965 -3.630 0.682 1.00 88.25 81 LEU A N 1
ATOM 629 C CA . LEU A 1 81 ? -5.077 -4.514 0.346 1.00 88.25 81 LEU A CA 1
ATOM 630 C C . LEU A 1 81 ? -4.928 -5.885 1.010 1.00 88.25 81 LEU A C 1
ATOM 632 O O . LEU A 1 81 ? -5.908 -6.402 1.547 1.00 88.25 81 LEU A O 1
ATOM 636 N N . ARG A 1 82 ? -3.709 -6.429 1.079 1.00 87.94 82 ARG A N 1
ATOM 637 C CA . ARG A 1 82 ? -3.416 -7.680 1.791 1.00 87.94 82 ARG A CA 1
ATOM 638 C C . ARG A 1 82 ? -3.778 -7.596 3.273 1.00 87.94 82 ARG A C 1
ATOM 640 O O . ARG A 1 82 ? -4.448 -8.491 3.789 1.00 87.94 82 ARG A O 1
ATOM 647 N N . GLU A 1 83 ? -3.357 -6.533 3.956 1.00 90.56 83 GLU A N 1
ATOM 648 C CA . GLU A 1 83 ? -3.669 -6.333 5.375 1.00 90.56 83 GLU A CA 1
ATOM 649 C C . GLU A 1 83 ? -5.183 -6.182 5.587 1.00 90.56 83 GLU A C 1
ATOM 651 O O . GLU A 1 83 ? -5.753 -6.862 6.444 1.00 90.56 83 GLU A O 1
ATOM 656 N N . ILE A 1 84 ? -5.866 -5.378 4.758 1.00 89.00 84 ILE A N 1
ATOM 657 C CA . ILE A 1 84 ? -7.325 -5.198 4.846 1.00 89.00 84 ILE A CA 1
ATOM 658 C C . ILE A 1 84 ? -8.066 -6.518 4.641 1.00 89.00 84 ILE A C 1
ATOM 660 O O . ILE A 1 84 ? -9.043 -6.791 5.335 1.00 89.00 84 ILE A O 1
ATOM 664 N N . MET A 1 85 ? -7.626 -7.356 3.707 1.00 84.56 85 MET A N 1
ATOM 665 C CA . MET A 1 85 ? -8.257 -8.655 3.482 1.00 84.56 85 MET A CA 1
ATOM 666 C C . MET A 1 85 ? -8.070 -9.604 4.668 1.00 84.56 85 MET A C 1
ATOM 668 O O . MET A 1 85 ? -9.014 -10.304 5.046 1.00 84.56 85 MET A O 1
ATOM 672 N N . ARG A 1 86 ? -6.887 -9.572 5.293 1.00 85.62 86 ARG A N 1
ATOM 673 C CA . ARG A 1 86 ? -6.549 -10.386 6.464 1.00 85.62 86 ARG A CA 1
ATOM 674 C C . ARG A 1 86 ? -7.351 -9.995 7.706 1.00 85.62 86 ARG A C 1
ATOM 676 O O . ARG A 1 86 ? -7.823 -10.883 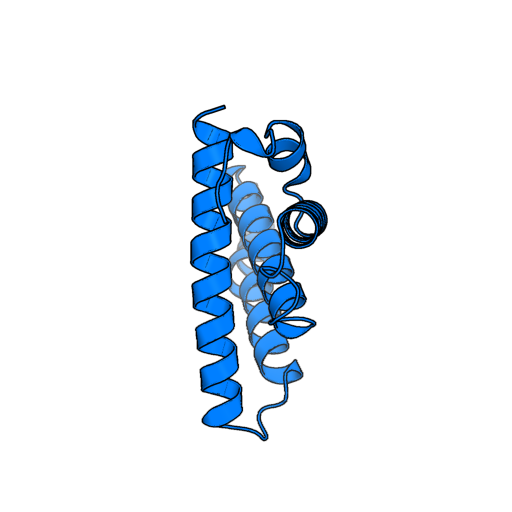8.411 1.00 85.62 86 ARG A O 1
ATOM 683 N N . ASN A 1 87 ? -7.481 -8.701 7.996 1.00 85.81 87 ASN A N 1
ATOM 684 C CA . ASN A 1 87 ? -8.154 -8.218 9.204 1.00 85.81 87 ASN A CA 1
ATOM 685 C C . ASN A 1 87 ? -8.885 -6.880 8.967 1.00 85.81 87 ASN A C 1
ATOM 687 O O . ASN A 1 87 ? -8.447 -5.839 9.462 1.00 85.81 87 ASN A O 1
ATOM 691 N N . PRO A 1 88 ? -10.013 -6.87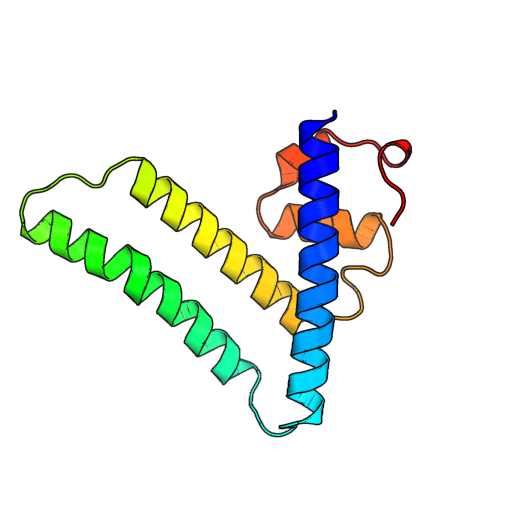9 8.234 1.00 81.62 88 PRO A N 1
ATOM 692 C CA . PRO A 1 88 ? -10.686 -5.640 7.845 1.00 81.62 88 PRO A CA 1
ATOM 693 C C . PRO A 1 88 ? -11.231 -4.851 9.041 1.00 81.62 88 PRO A C 1
ATOM 695 O O . PRO A 1 88 ? -11.365 -3.633 8.961 1.00 81.62 88 PRO A O 1
ATOM 698 N N . ASP A 1 89 ? -11.556 -5.522 10.146 1.00 82.19 89 ASP A N 1
ATOM 699 C CA . ASP A 1 89 ? -12.221 -4.894 11.288 1.00 82.19 89 ASP A CA 1
ATOM 700 C C . ASP A 1 89 ? -11.221 -4.390 12.341 1.00 82.19 89 ASP A C 1
ATOM 702 O O . ASP A 1 89 ? -11.482 -3.382 12.996 1.00 82.19 89 ASP A O 1
ATOM 706 N N . GLY A 1 90 ? -10.058 -5.037 12.473 1.00 89.94 90 GLY A N 1
ATOM 707 C CA . GLY A 1 90 ? -9.056 -4.666 13.474 1.00 89.94 90 GLY A CA 1
ATOM 708 C C . GLY A 1 90 ? -8.230 -3.431 13.114 1.00 89.94 90 GLY A C 1
ATOM 709 O O . GLY A 1 90 ? -7.932 -2.635 14.000 1.00 89.94 90 GLY A O 1
ATOM 710 N N . ILE A 1 91 ? -7.927 -3.214 11.827 1.00 92.31 91 ILE A N 1
ATOM 711 C CA . ILE A 1 91 ? -6.971 -2.177 11.382 1.00 92.31 91 ILE A CA 1
ATOM 712 C C . ILE A 1 91 ? -7.346 -0.771 11.856 1.00 92.31 91 ILE A C 1
ATOM 714 O O . ILE A 1 91 ? -6.481 0.012 12.226 1.00 92.31 91 ILE A O 1
ATOM 718 N N . VAL A 1 92 ? -8.635 -0.430 11.826 1.00 91.94 92 VAL A N 1
ATOM 719 C CA . VAL A 1 92 ? -9.130 0.920 12.154 1.00 91.94 92 VAL A CA 1
ATOM 720 C C . VAL A 1 92 ? -9.772 0.995 13.540 1.00 91.94 92 VAL A C 1
ATOM 722 O O . VAL A 1 92 ? -10.487 1.953 13.824 1.00 91.94 92 VAL A O 1
ATOM 725 N N . SER A 1 93 ? -9.560 -0.015 14.387 1.00 91.31 93 SER A N 1
ATOM 726 C CA . SER A 1 93 ? -10.227 -0.117 15.692 1.00 91.31 93 SER A CA 1
ATOM 727 C C . SER A 1 93 ? -9.627 0.800 16.761 1.00 91.31 93 SER A C 1
ATOM 729 O O . SER A 1 93 ? -10.331 1.207 17.682 1.00 91.31 93 SER A O 1
ATOM 731 N N . SER A 1 94 ? -8.345 1.152 16.639 1.00 91.38 94 SER A N 1
ATOM 732 C CA . SER A 1 94 ? -7.658 2.067 17.550 1.00 91.38 94 SER A CA 1
ATOM 733 C C . SER A 1 94 ? -6.440 2.710 16.888 1.00 91.38 94 SER A C 1
ATOM 735 O O . SER A 1 94 ? -5.977 2.257 15.837 1.00 91.38 94 SER A O 1
ATOM 737 N N . TRP A 1 95 ? -5.896 3.743 17.534 1.00 90.25 95 TRP A N 1
ATOM 738 C CA . TRP A 1 95 ? -4.663 4.407 17.106 1.00 90.25 95 TRP A CA 1
ATOM 739 C C . TRP A 1 95 ? -3.490 3.432 17.011 1.00 90.25 95 TRP A C 1
ATOM 741 O O . TRP A 1 95 ? -2.778 3.405 16.005 1.00 90.25 95 TRP A O 1
ATOM 751 N N . GLY A 1 96 ? -3.322 2.586 18.030 1.00 91.94 96 GLY A N 1
ATOM 752 C CA . GLY A 1 96 ? -2.260 1.582 18.071 1.00 91.94 96 GLY A CA 1
ATOM 753 C C . GLY A 1 96 ? -2.357 0.577 16.923 1.00 91.94 96 GLY A C 1
ATOM 754 O O . GLY A 1 96 ? -1.352 0.282 16.274 1.00 91.94 96 GLY A O 1
ATOM 755 N N . GLU A 1 97 ? -3.566 0.109 16.613 1.00 93.25 97 GLU A N 1
ATOM 756 C CA . GLU A 1 97 ? -3.788 -0.816 15.495 1.00 93.25 97 GLU A CA 1
ATOM 757 C C . GLU A 1 97 ? -3.500 -0.148 14.150 1.00 93.25 97 GLU A C 1
ATOM 759 O O . GLU A 1 97 ? -2.782 -0.699 13.312 1.00 93.25 97 GLU A O 1
ATOM 764 N N . PHE A 1 98 ? -3.982 1.081 13.953 1.00 93.19 98 PHE A N 1
ATOM 765 C CA . PHE A 1 98 ? -3.824 1.759 12.673 1.00 93.19 98 PHE A CA 1
ATOM 766 C C . PHE A 1 98 ? -2.381 2.217 12.417 1.00 93.19 98 PHE A C 1
ATOM 768 O O . PHE A 1 98 ? -1.879 2.108 11.297 1.00 93.19 98 PHE A O 1
ATOM 775 N N . THR A 1 99 ? -1.671 2.677 13.447 1.00 93.00 99 THR A N 1
ATOM 776 C CA . THR A 1 99 ? -0.240 3.005 13.338 1.00 93.00 99 THR A CA 1
ATOM 777 C C . THR A 1 99 ? 0.619 1.761 13.113 1.00 93.00 99 THR A C 1
ATOM 779 O O . THR A 1 99 ? 1.569 1.818 12.332 1.00 93.00 99 THR A O 1
ATOM 782 N N . SER A 1 100 ? 0.267 0.622 13.719 1.00 94.00 100 SER A N 1
ATOM 783 C CA . SER A 1 100 ? 0.921 -0.668 13.449 1.00 94.00 100 SER A CA 1
ATOM 784 C C . SER A 1 100 ? 0.691 -1.120 12.008 1.00 94.00 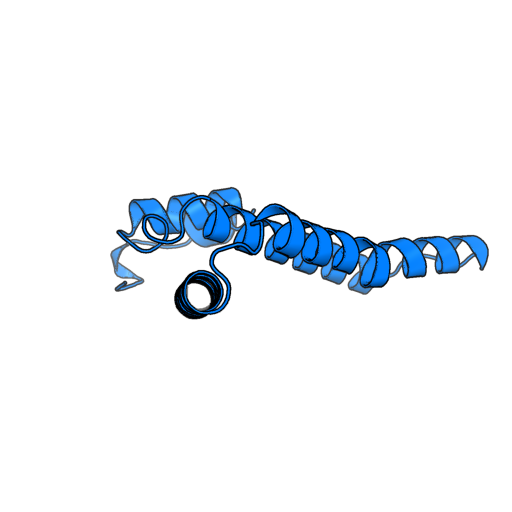100 SER A C 1
ATOM 786 O O . SER A 1 100 ? 1.637 -1.496 11.318 1.00 94.00 100 SER A O 1
ATOM 788 N N . PHE A 1 101 ? -0.540 -0.987 11.510 1.00 94.88 101 PHE A N 1
ATOM 789 C CA . PHE A 1 101 ? -0.861 -1.200 10.101 1.00 94.88 101 PHE A CA 1
ATOM 790 C C . PHE A 1 101 ? -0.014 -0.307 9.182 1.00 94.88 101 PHE A C 1
ATOM 792 O O . PHE A 1 101 ? 0.603 -0.816 8.250 1.00 94.88 101 PHE A O 1
ATOM 799 N N . MET A 1 102 ? 0.083 0.999 9.462 1.00 94.69 102 MET A N 1
ATOM 800 C CA . MET A 1 102 ? 0.888 1.923 8.654 1.00 94.69 102 MET A CA 1
ATOM 801 C C . MET A 1 102 ? 2.380 1.547 8.627 1.00 94.69 102 MET A C 1
ATOM 803 O O . MET A 1 102 ? 3.025 1.670 7.587 1.00 94.69 102 MET A O 1
ATOM 807 N N . LYS A 1 103 ? 2.926 1.030 9.732 1.00 93.88 103 LYS A N 1
ATOM 808 C CA . LYS A 1 103 ? 4.297 0.497 9.772 1.00 93.88 103 LYS A CA 1
ATOM 809 C C . LYS A 1 103 ? 4.451 -0.756 8.900 1.00 93.88 103 LYS A C 1
ATOM 811 O O . LYS A 1 103 ? 5.422 -0.861 8.157 1.00 93.88 103 LYS A O 1
ATOM 816 N N . ASN A 1 104 ? 3.473 -1.664 8.916 1.00 93.00 104 ASN A N 1
ATOM 817 C CA . ASN A 1 104 ? 3.494 -2.889 8.103 1.00 93.00 104 ASN A CA 1
ATOM 818 C C . ASN A 1 104 ? 3.438 -2.627 6.588 1.00 93.00 104 ASN A C 1
ATOM 820 O O . ASN A 1 104 ? 3.891 -3.462 5.808 1.00 93.00 104 ASN A O 1
ATOM 824 N N . ILE A 1 105 ? 2.899 -1.478 6.171 1.00 93.50 105 ILE A N 1
ATOM 825 C CA . ILE A 1 105 ? 2.831 -1.048 4.765 1.00 93.50 105 ILE A CA 1
ATOM 826 C C . ILE A 1 105 ? 3.957 -0.071 4.389 1.00 93.50 105 ILE A C 1
ATOM 828 O O . ILE A 1 105 ? 3.816 0.683 3.432 1.00 93.50 105 ILE A O 1
ATOM 832 N N . THR A 1 106 ? 5.075 -0.068 5.126 1.00 92.12 106 THR A N 1
ATOM 833 C CA . THR A 1 106 ? 6.283 0.739 4.840 1.00 92.12 106 THR A CA 1
ATOM 834 C C . THR A 1 106 ? 6.111 2.261 4.970 1.00 92.12 106 THR A C 1
ATOM 836 O O . THR A 1 106 ? 6.815 3.037 4.329 1.00 92.12 106 THR A O 1
ATOM 839 N N . LEU A 1 107 ? 5.176 2.716 5.815 1.00 92.38 107 LEU A N 1
ATOM 840 C CA . LEU A 1 107 ? 4.966 4.139 6.129 1.00 92.38 107 LEU A CA 1
ATOM 841 C C . LEU A 1 107 ? 5.415 4.504 7.555 1.00 92.38 107 LEU A C 1
ATOM 843 O O . LEU A 1 107 ? 4.881 5.436 8.164 1.00 92.38 107 LEU A O 1
ATOM 847 N N . ASP A 1 108 ? 6.391 3.783 8.102 1.00 92.06 108 ASP A N 1
ATOM 848 C CA . ASP A 1 108 ? 6.877 3.941 9.473 1.00 92.06 108 ASP A CA 1
ATOM 849 C C . ASP A 1 108 ? 7.467 5.330 9.747 1.00 92.06 108 ASP A C 1
ATOM 851 O O . ASP A 1 108 ? 7.126 5.926 10.766 1.00 92.06 108 ASP A O 1
ATOM 855 N N . ASP A 1 109 ? 8.226 5.910 8.814 1.00 89.62 109 ASP A N 1
ATOM 856 C CA . ASP A 1 109 ? 8.735 7.286 8.930 1.00 89.62 109 ASP A CA 1
ATOM 857 C C . ASP A 1 109 ? 7.610 8.311 9.125 1.00 89.62 109 ASP A C 1
ATOM 859 O O . ASP A 1 109 ? 7.720 9.245 9.925 1.00 89.62 109 ASP A O 1
ATOM 863 N N . THR A 1 110 ? 6.490 8.125 8.415 1.00 87.94 110 THR A N 1
ATOM 864 C CA . THR A 1 110 ? 5.318 8.994 8.577 1.00 87.94 110 THR A CA 1
ATOM 865 C C . THR A 1 110 ? 4.754 8.840 9.981 1.00 87.94 110 THR A C 1
ATOM 867 O O . THR A 1 110 ? 4.528 9.847 10.649 1.00 87.94 110 THR A O 1
ATOM 870 N N . VAL A 1 111 ? 4.573 7.601 10.442 1.00 88.94 111 VAL A N 1
ATOM 871 C CA . VAL A 1 111 ? 4.035 7.291 11.774 1.00 88.94 111 VAL A CA 1
ATOM 872 C C . VAL A 1 111 ? 4.924 7.836 12.887 1.00 88.94 111 VAL A C 1
ATOM 874 O O . VAL A 1 111 ? 4.424 8.466 13.810 1.00 88.94 111 VAL A O 1
ATOM 877 N N . ASN A 1 112 ? 6.238 7.653 12.787 1.00 89.62 112 ASN A N 1
ATOM 878 C CA . ASN A 1 112 ? 7.200 8.094 13.797 1.00 89.62 112 ASN A CA 1
ATOM 879 C C . ASN A 1 112 ? 7.269 9.629 13.917 1.00 89.62 112 ASN A C 1
ATOM 881 O O . ASN A 1 112 ? 7.757 10.149 14.916 1.00 89.62 112 ASN A O 1
ATOM 885 N N . SER A 1 113 ? 6.772 10.358 12.912 1.00 88.31 113 SER A N 1
ATOM 886 C CA . SER A 1 113 ? 6.691 11.824 12.910 1.00 88.31 113 SER A CA 1
ATOM 887 C C . SER A 1 113 ? 5.369 12.394 13.450 1.00 88.31 113 SER A C 1
ATOM 889 O O . SER A 1 113 ? 5.186 13.616 13.433 1.00 88.31 113 SER A O 1
ATOM 891 N N . LEU A 1 114 ? 4.443 11.526 13.875 1.00 86.25 114 LEU A N 1
ATOM 892 C CA . LEU A 1 114 ? 3.119 11.875 14.390 1.00 86.25 114 LEU A CA 1
ATOM 893 C C . LEU A 1 114 ? 3.058 11.708 15.910 1.00 86.25 114 LEU A C 1
ATOM 895 O O . LEU A 1 114 ? 3.633 10.774 16.464 1.00 86.25 114 LEU A O 1
ATOM 899 N N . SER A 1 115 ? 2.298 12.580 16.568 1.00 78.69 115 SER A N 1
ATOM 900 C CA . SER A 1 115 ? 1.813 12.374 17.933 1.00 78.69 115 SER A CA 1
ATOM 901 C C . SER A 1 115 ? 0.345 11.938 17.923 1.00 78.69 115 SER A C 1
ATOM 903 O O . SER A 1 115 ? -0.377 12.185 16.957 1.00 78.69 115 SER A O 1
ATOM 905 N N . GLU A 1 116 ? -0.105 11.272 18.985 1.00 70.94 116 GLU A N 1
ATOM 906 C CA . GLU A 1 116 ? -1.505 10.835 19.121 1.00 70.94 116 GLU A CA 1
ATOM 907 C C . GLU A 1 116 ? -2.466 12.041 19.155 1.00 70.94 116 GLU A C 1
ATOM 909 O O . GLU A 1 116 ? -3.539 12.011 18.555 1.00 70.94 116 GLU A O 1
ATOM 914 N N . ASP A 1 117 ? -2.015 13.161 19.725 1.00 75.06 117 ASP A N 1
ATOM 915 C CA . ASP A 1 117 ? -2.753 14.428 19.757 1.00 75.06 117 ASP A CA 1
ATOM 916 C C . ASP A 1 117 ? -2.905 15.084 18.372 1.00 75.06 117 ASP A C 1
ATOM 918 O O . ASP A 1 117 ? -3.800 15.907 18.163 1.00 75.06 117 ASP A O 1
ATOM 922 N N . ASP A 1 118 ? -2.066 14.720 17.392 1.00 66.56 118 ASP A N 1
ATOM 923 C CA . ASP A 1 118 ? -2.153 15.278 16.039 1.00 66.56 118 ASP A CA 1
ATOM 924 C C . ASP A 1 118 ? -3.398 14.781 15.284 1.00 66.56 118 ASP A C 1
ATOM 926 O O . ASP A 1 118 ? -3.762 15.358 14.243 1.00 66.56 118 ASP A O 1
ATOM 930 N N . ILE A 1 119 ? -4.028 13.682 15.735 1.00 65.38 119 ILE A N 1
ATOM 931 C CA . ILE A 1 119 ? -5.032 12.982 14.934 1.00 65.38 119 ILE A CA 1
ATOM 932 C C . ILE A 1 119 ? -6.117 12.278 15.760 1.00 65.38 119 ILE A C 1
ATOM 934 O O . ILE A 1 119 ? -5.887 11.287 16.439 1.00 65.38 119 ILE A O 1
ATOM 938 N N . THR A 1 120 ? -7.361 12.707 15.563 1.00 65.56 120 THR A N 1
ATOM 939 C CA . THR A 1 120 ? -8.560 11.973 15.984 1.00 65.56 120 THR A CA 1
ATOM 940 C C . THR A 1 120 ? -8.964 10.921 14.941 1.00 65.56 120 THR A C 1
ATOM 942 O O . THR A 1 120 ? -9.028 11.224 13.743 1.00 65.56 120 THR A O 1
ATOM 945 N N . MET A 1 121 ? -9.216 9.682 15.389 1.00 64.00 121 MET A N 1
ATOM 946 C CA . MET A 1 121 ? -9.654 8.542 14.555 1.00 64.00 121 MET A CA 1
ATOM 947 C C . MET A 1 121 ? -11.163 8.449 14.334 1.00 64.00 121 MET A C 1
ATOM 949 O O . MET A 1 121 ? -11.921 8.881 15.226 1.00 64.00 121 MET A O 1
#

Sequence (121 aa):
MVRATKCFKSILGLTKSLIKYIRFLKVKDPDTPQVQILAILYQTDNVVIDIPVAVAYCLGKKVTEDVKLADRVLTTAELILREIMRNPDGIVSSWGEFTSFMKNITLDDTVNSLSEDDITM

pLDDT: mean 86.9, std 8.82, range [57.03, 97.0]

Radius of gyration: 16.85 Å; chains: 1; bounding box: 41×37×46 Å

Foldseek 3Di:
DVVLLVVLVVLLVVLLVLLVVVVVCCVVPVPPPPVVVLVVLVVVCVVVQVVVCVVCVVVVHDDDVVSVVVSLVSQLVSLSNVVCSVPVPQCNPDPVSVLVSCVSSVNVVSSVPDDPVSDDD

Secondary structure (DSSP, 8-state):
-HHHHHHHHHHHHHHHHHHHHHHHHHHH-TTS-HHHHHHHHHHHHIIIIIHHHHHHHHTTPPPPHHHHHHHHHHHHHHHHHHHHHH-TTTTTSSHHHHHHHHHHTT-HHHHHT--GGG---